Protein AF-A0A7C1YFN3-F1 (afdb_monomer_lite)

pLDDT: mean 90.95, std 8.42, range [59.41, 98.0]

Radius of gyration: 16.27 Å; chains: 1; bounding box: 37×17×38 Å

Sequence (50 aa):
PYEIRESLEHQVDLVIDGGHCGIDPTTVVDMTGDVPVILRHGVGAPDFIA

Foldseek 3Di:
DCPCCVPPVVPDPDDDCPDDDDPWDDWDWDPPDPQIDTPDDTPDDCVVSD

Secondary structure (DSSP, 8-state):
--HHHHHHTTTSS------S---SPPPEEE-SSSS-EEEE--SS--TTT-

Structure (mmCIF, N/CA/C/O backbone):
data_AF-A0A7C1YFN3-F1
#
_entry.id   AF-A0A7C1YFN3-F1
#
loop_
_atom_site.group_PDB
_atom_site.id
_atom_site.type_symbol
_atom_site.label_atom_id
_atom_site.label_alt_id
_atom_site.label_comp_id
_atom_site.label_asym_id
_atom_site.label_entity_id
_atom_site.label_seq_id
_atom_site.pdbx_PDB_ins_code
_atom_site.Cartn_x
_atom_site.Cartn_y
_atom_site.Cartn_z
_atom_site.occupancy
_atom_site.B_iso_or_equiv
_atom_site.auth_seq_id
_atom_site.auth_comp_id
_atom_site.auth_asym_id
_atom_site.auth_atom_id
_atom_site.pdbx_PDB_model_num
ATOM 1 N N . PRO A 1 1 ? -6.201 7.503 14.488 1.00 62.09 1 PRO A N 1
ATOM 2 C CA . PRO A 1 1 ? -5.921 6.044 14.542 1.00 62.09 1 PRO A CA 1
ATOM 3 C C . PRO A 1 1 ? -7.151 5.145 14.324 1.00 62.09 1 PRO A C 1
ATOM 5 O O . PRO A 1 1 ? -6.977 4.064 13.782 1.00 62.09 1 PRO A O 1
ATOM 8 N N . TYR A 1 2 ? -8.367 5.560 14.717 1.00 80.75 2 TYR A N 1
ATOM 9 C CA . TYR A 1 2 ? -9.564 4.701 14.642 1.00 80.75 2 TYR A CA 1
ATOM 10 C C . TYR A 1 2 ? -10.529 5.005 13.484 1.00 80.75 2 TYR A C 1
ATOM 12 O O . TYR A 1 2 ? -11.525 4.303 13.349 1.00 80.75 2 TYR A O 1
ATOM 20 N N . GLU A 1 3 ? -10.213 5.966 12.606 1.00 87.06 3 GLU A N 1
ATOM 21 C CA . GLU A 1 3 ? -11.069 6.343 11.463 1.00 87.06 3 GLU A CA 1
ATOM 22 C C . GLU A 1 3 ? -11.448 5.151 10.574 1.00 87.06 3 GLU A C 1
ATOM 24 O O . GLU A 1 3 ? -12.586 5.058 10.121 1.00 87.06 3 GLU A O 1
ATOM 29 N N . ILE A 1 4 ? -10.520 4.209 10.353 1.00 92.31 4 ILE A N 1
ATOM 30 C CA . ILE A 1 4 ? -10.782 2.997 9.563 1.00 92.31 4 ILE A CA 1
ATOM 31 C C . ILE A 1 4 ? -11.877 2.145 10.209 1.00 92.31 4 ILE A C 1
ATOM 33 O O . ILE A 1 4 ? -12.776 1.683 9.511 1.00 92.31 4 ILE A O 1
ATOM 37 N N . ARG A 1 5 ? -11.831 1.953 11.534 1.00 93.50 5 ARG A N 1
ATOM 38 C CA . ARG A 1 5 ? -12.860 1.194 12.253 1.00 93.50 5 ARG A CA 1
ATOM 39 C C . ARG A 1 5 ? -14.190 1.941 12.216 1.00 93.50 5 ARG A C 1
ATOM 41 O O . ARG A 1 5 ? -15.167 1.370 11.754 1.00 93.50 5 ARG A O 1
ATOM 48 N N . GLU A 1 6 ? -14.197 3.216 12.599 1.00 94.00 6 GLU A N 1
ATOM 49 C CA . GLU A 1 6 ? -15.408 4.051 12.606 1.00 94.00 6 GLU A CA 1
ATOM 50 C C . GLU A 1 6 ? -16.101 4.092 11.232 1.00 94.00 6 GLU A C 1
ATOM 52 O O . GLU A 1 6 ? -17.327 4.097 11.152 1.00 94.00 6 GLU A O 1
ATOM 57 N N . SER A 1 7 ? -15.327 4.070 10.144 1.00 94.50 7 SER A N 1
ATOM 58 C CA . SER A 1 7 ? -15.866 4.141 8.782 1.00 94.50 7 SER A CA 1
ATOM 59 C C . SER A 1 7 ? -16.319 2.787 8.228 1.00 94.50 7 SER A C 1
ATOM 61 O O . SER A 1 7 ? -17.277 2.733 7.452 1.00 94.50 7 SER A O 1
ATOM 63 N N . LEU A 1 8 ? -15.625 1.694 8.566 1.00 95.62 8 LEU A N 1
ATOM 64 C CA . LEU A 1 8 ? -15.752 0.414 7.855 1.00 95.62 8 LEU A CA 1
ATOM 65 C C . LEU A 1 8 ? -16.229 -0.761 8.716 1.00 95.62 8 LEU A C 1
ATOM 67 O O . LEU A 1 8 ? -16.510 -1.808 8.143 1.00 95.62 8 LEU A O 1
ATOM 71 N N . GLU A 1 9 ? -16.374 -0.633 10.039 1.00 95.06 9 GLU A N 1
ATOM 72 C CA . GLU A 1 9 ? -16.687 -1.772 10.930 1.00 95.06 9 GLU A CA 1
ATOM 73 C C . GLU A 1 9 ? -17.991 -2.520 10.603 1.00 95.06 9 GLU A C 1
ATOM 75 O O . GLU A 1 9 ? -18.124 -3.689 10.943 1.00 95.06 9 GLU A O 1
ATOM 80 N N . HIS A 1 10 ? -18.931 -1.875 9.907 1.00 96.56 10 HIS A N 1
ATOM 81 C CA . HIS A 1 10 ? -20.185 -2.488 9.453 1.00 96.56 10 HIS A CA 1
ATOM 82 C C . HIS A 1 10 ? -20.147 -2.962 7.987 1.00 96.56 10 HIS A C 1
ATOM 84 O O . HIS A 1 10 ? -21.140 -3.485 7.485 1.00 96.56 10 HIS A O 1
ATOM 90 N N . GLN A 1 11 ? -19.036 -2.732 7.283 1.00 98.00 11 GLN A N 1
ATOM 91 C CA . GLN A 1 11 ? -18.860 -3.013 5.852 1.00 98.00 11 GLN A CA 1
ATOM 92 C C . GLN A 1 11 ? -17.877 -4.160 5.584 1.00 98.00 11 GLN A C 1
ATOM 94 O O . GLN A 1 11 ? -17.812 -4.655 4.461 1.00 98.00 11 GLN A O 1
ATOM 99 N N . VAL A 1 12 ? -17.098 -4.564 6.591 1.00 96.94 12 VAL A N 1
ATOM 100 C CA . VAL A 1 12 ? -16.098 -5.631 6.490 1.00 96.94 12 VAL A CA 1
ATOM 101 C C . VAL A 1 12 ? -16.245 -6.611 7.646 1.00 96.94 12 VAL A C 1
ATOM 103 O O . VAL A 1 12 ? -16.699 -6.244 8.726 1.00 96.94 12 VAL A O 1
ATOM 106 N N . ASP A 1 13 ? -15.808 -7.852 7.441 1.00 97.81 13 ASP A N 1
ATOM 107 C CA . ASP A 1 13 ? -15.921 -8.901 8.461 1.00 97.81 13 ASP A CA 1
ATOM 108 C C . ASP A 1 13 ? -14.949 -8.708 9.641 1.00 97.81 13 ASP A C 1
ATOM 110 O O . ASP A 1 13 ? -15.186 -9.214 10.738 1.00 97.81 13 ASP A O 1
ATOM 114 N N . LEU A 1 14 ? -13.826 -8.009 9.422 1.00 96.12 14 LEU A N 1
ATOM 115 C CA . LEU A 1 14 ? -12.771 -7.827 10.420 1.00 96.12 14 LEU A CA 1
ATOM 116 C C . LEU A 1 14 ? -11.932 -6.568 10.157 1.00 96.12 14 LEU A C 1
ATOM 118 O O . LEU A 1 14 ? -11.576 -6.266 9.021 1.00 96.12 14 LEU A O 1
ATOM 122 N N . VAL A 1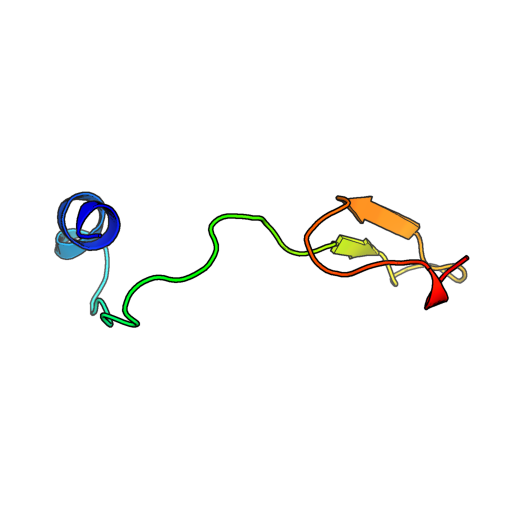 15 ? -11.521 -5.899 11.238 1.00 93.50 15 VAL A N 1
ATOM 123 C CA . VAL A 1 15 ? -10.522 -4.820 11.231 1.00 93.50 15 VAL A CA 1
ATOM 124 C C . VAL A 1 15 ? -9.353 -5.205 12.138 1.00 93.50 15 VAL A C 1
ATO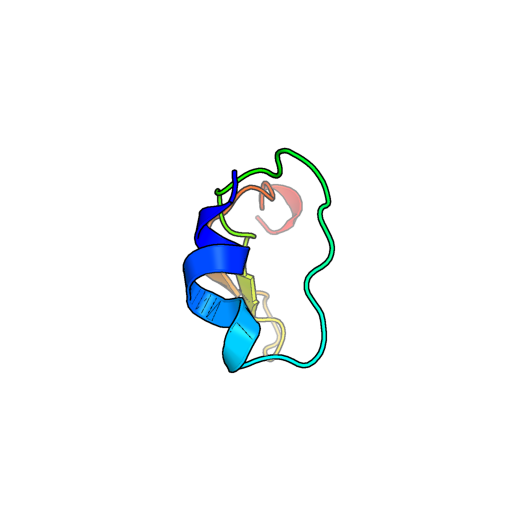M 126 O O . VAL A 1 15 ? -9.551 -5.474 13.324 1.00 93.50 15 VAL A O 1
ATOM 129 N N . ILE A 1 16 ? -8.133 -5.195 11.597 1.00 93.31 16 ILE A N 1
ATOM 130 C CA . ILE A 1 16 ? -6.894 -5.464 12.342 1.00 93.31 16 ILE A CA 1
ATOM 131 C C . ILE A 1 16 ? -6.219 -4.134 12.686 1.00 93.31 16 ILE A C 1
ATOM 133 O O . ILE A 1 16 ? -5.927 -3.338 11.797 1.00 93.31 16 ILE A O 1
ATOM 137 N N . ASP A 1 17 ? -5.956 -3.902 13.972 1.00 92.12 17 ASP A N 1
ATOM 138 C CA . ASP A 1 17 ? -5.211 -2.729 14.438 1.00 92.12 17 ASP A CA 1
ATOM 139 C C . ASP A 1 17 ? -3.700 -2.992 14.341 1.00 92.12 17 ASP A C 1
ATOM 141 O O . ASP A 1 17 ? -3.123 -3.716 15.153 1.00 92.12 17 ASP A O 1
ATOM 145 N N . GLY A 1 18 ? -3.076 -2.434 13.302 1.00 91.31 18 GLY A N 1
ATOM 146 C CA . GLY A 1 18 ? -1.633 -2.505 13.060 1.00 91.31 18 GLY A CA 1
ATOM 147 C C . GLY A 1 18 ? -0.830 -1.365 13.695 1.00 91.31 18 GLY A C 1
ATOM 148 O O . GLY A 1 18 ? 0.353 -1.216 13.389 1.00 91.31 18 GLY A O 1
ATOM 149 N N . GLY A 1 19 ? -1.446 -0.534 14.543 1.00 90.31 19 GLY A N 1
ATOM 150 C CA . GLY A 1 19 ? -0.838 0.700 15.035 1.00 90.31 19 GLY A CA 1
ATOM 151 C C . GLY A 1 19 ? -0.741 1.788 13.957 1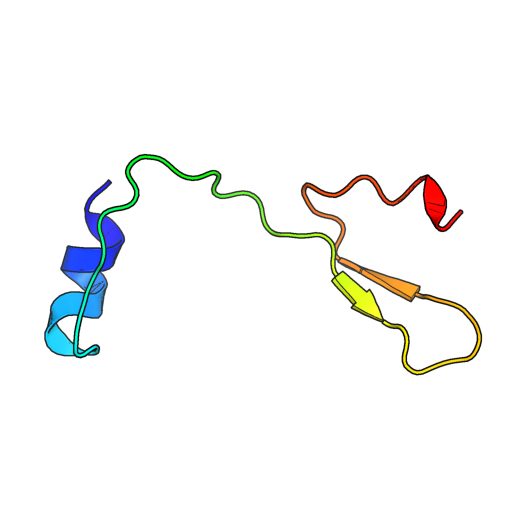.00 90.31 19 GLY A C 1
ATOM 152 O O . GLY A 1 19 ? -1.532 1.840 13.017 1.00 90.31 19 GLY A O 1
ATOM 153 N N . HIS A 1 20 ? 0.220 2.705 14.106 1.00 86.50 20 HIS A N 1
ATOM 154 C CA . HIS A 1 20 ? 0.420 3.792 13.143 1.00 86.50 20 HIS A CA 1
ATOM 155 C C . HIS A 1 20 ? 1.228 3.311 11.934 1.00 86.50 20 HIS A C 1
ATOM 157 O O . HIS A 1 20 ? 2.434 3.086 12.031 1.00 86.50 20 HIS A O 1
ATOM 163 N N . CYS A 1 21 ? 0.562 3.208 10.787 1.00 84.06 21 CYS A N 1
ATOM 164 C CA . CYS A 1 21 ? 1.197 2.993 9.491 1.00 84.06 21 CYS A CA 1
ATOM 165 C C . CYS A 1 21 ? 1.394 4.326 8.750 1.00 84.06 21 CYS A C 1
ATOM 167 O O . CYS A 1 21 ? 0.703 5.308 9.025 1.00 84.06 21 CYS A O 1
ATOM 169 N N . GLY A 1 22 ? 2.331 4.360 7.799 1.00 85.12 22 GLY A N 1
ATOM 170 C CA . GLY A 1 22 ? 2.467 5.493 6.881 1.00 85.12 22 GLY A CA 1
ATOM 171 C C . GLY A 1 22 ? 1.209 5.668 6.023 1.00 85.12 22 GLY A C 1
ATOM 172 O O . GLY A 1 22 ? 0.561 4.684 5.670 1.00 85.12 22 GLY A O 1
ATOM 173 N N . ILE A 1 23 ? 0.871 6.918 5.700 1.00 87.94 23 ILE A N 1
ATOM 174 C CA . ILE A 1 23 ? -0.274 7.264 4.836 1.00 87.94 23 ILE A CA 1
ATOM 175 C C . ILE A 1 23 ? 0.134 7.480 3.375 1.00 87.94 23 ILE A C 1
ATOM 177 O O . ILE A 1 23 ? -0.723 7.544 2.495 1.00 87.94 23 ILE A O 1
ATOM 181 N N . ASP A 1 24 ? 1.439 7.596 3.117 1.00 94.19 24 ASP A N 1
ATOM 182 C CA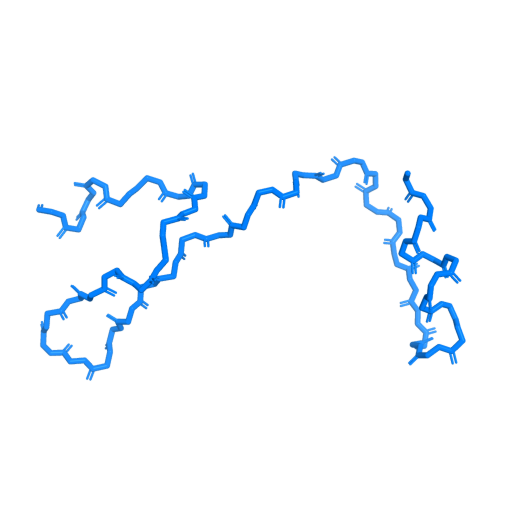 . ASP A 1 24 ? 1.962 7.830 1.781 1.00 94.19 24 ASP A CA 1
ATOM 183 C C . ASP A 1 24 ? 1.789 6.581 0.904 1.00 94.19 24 ASP A C 1
ATOM 185 O O . ASP A 1 24 ? 2.132 5.466 1.317 1.00 94.19 24 ASP A O 1
ATOM 189 N N . PRO A 1 25 ? 1.258 6.735 -0.321 1.00 94.69 25 PRO A N 1
ATOM 190 C CA . PRO A 1 25 ? 0.995 5.607 -1.193 1.00 94.69 25 PRO A CA 1
ATOM 191 C C . PRO A 1 25 ? 2.289 4.994 -1.728 1.00 94.69 25 PRO A C 1
ATOM 193 O O . PRO A 1 25 ? 3.341 5.627 -1.821 1.00 94.69 25 PRO A O 1
ATOM 196 N N . THR A 1 26 ? 2.186 3.751 -2.184 1.00 95.69 26 THR A N 1
ATOM 197 C CA . THR A 1 26 ? 3.269 3.072 -2.896 1.00 95.69 26 THR A CA 1
ATOM 198 C C . THR A 1 26 ? 3.483 3.642 -4.299 1.00 95.69 26 THR A C 1
ATOM 200 O O . THR A 1 26 ? 2.554 4.156 -4.943 1.00 95.69 26 THR A O 1
ATOM 203 N N . THR A 1 27 ? 4.713 3.489 -4.790 1.00 95.94 27 THR A N 1
ATOM 204 C CA . THR A 1 27 ? 5.060 3.691 -6.200 1.00 95.94 27 THR A CA 1
ATOM 205 C C . THR A 1 27 ? 4.404 2.601 -7.043 1.00 95.94 27 THR A C 1
ATOM 207 O O . THR A 1 27 ? 4.441 1.427 -6.675 1.00 95.94 27 THR A O 1
ATOM 210 N N . VAL A 1 28 ? 3.788 2.986 -8.160 1.00 96.38 28 VAL A N 1
ATOM 211 C CA . VAL A 1 28 ? 3.125 2.065 -9.094 1.00 96.38 28 VAL A CA 1
ATOM 212 C C . VAL A 1 28 ? 3.917 2.044 -10.391 1.00 96.38 28 VAL A C 1
ATOM 214 O O . VAL A 1 28 ? 4.110 3.090 -11.012 1.00 96.38 28 VAL A O 1
ATOM 217 N N . VAL A 1 29 ? 4.346 0.850 -10.791 1.00 95.81 29 VAL A N 1
ATOM 218 C CA . VAL A 1 29 ? 5.110 0.605 -12.016 1.00 95.81 29 VAL A CA 1
ATOM 219 C C . VAL A 1 29 ? 4.300 -0.328 -12.908 1.00 95.81 29 VAL A C 1
ATOM 221 O O . VAL A 1 29 ? 3.944 -1.431 -12.494 1.00 95.81 29 VAL A O 1
ATOM 224 N N . ASP A 1 30 ? 4.004 0.124 -14.119 1.00 96.25 30 ASP A N 1
ATOM 225 C CA . ASP A 1 30 ? 3.475 -0.705 -15.192 1.00 96.25 30 ASP A CA 1
ATOM 226 C C . ASP A 1 30 ? 4.615 -1.524 -15.799 1.00 96.25 30 ASP A C 1
ATOM 228 O O . ASP A 1 30 ? 5.618 -0.975 -16.257 1.00 96.25 30 ASP A O 1
ATOM 232 N N . MET A 1 31 ? 4.459 -2.845 -15.773 1.00 96.06 31 MET A N 1
ATOM 233 C CA . MET A 1 31 ? 5.406 -3.817 -16.324 1.00 96.06 31 MET A CA 1
ATOM 234 C C . MET A 1 31 ? 4.768 -4.662 -17.437 1.00 96.06 31 MET A C 1
ATOM 236 O O . MET A 1 31 ? 5.218 -5.771 -17.708 1.00 96.06 31 MET A O 1
ATOM 240 N N . THR A 1 32 ? 3.676 -4.190 -18.045 1.00 97.19 32 THR A N 1
ATOM 241 C CA . THR A 1 32 ? 2.972 -4.929 -19.107 1.00 97.19 32 THR A CA 1
ATOM 242 C C . THR A 1 32 ? 3.624 -4.797 -20.487 1.00 97.19 32 THR A C 1
ATOM 244 O O . THR A 1 32 ? 3.358 -5.626 -21.355 1.00 97.19 32 THR A O 1
ATOM 247 N N . GLY A 1 33 ? 4.475 -3.785 -20.691 1.00 95.38 33 GLY A N 1
ATOM 248 C CA . GLY A 1 33 ? 5.257 -3.574 -21.913 1.00 95.38 33 GLY A CA 1
ATOM 249 C C . GLY A 1 33 ? 6.736 -3.942 -21.766 1.00 95.38 33 GLY A C 1
ATOM 250 O O . GLY A 1 33 ? 7.192 -4.344 -20.699 1.00 95.38 33 GLY A O 1
ATOM 251 N N . ASP A 1 34 ? 7.498 -3.750 -22.845 1.00 95.12 34 ASP A N 1
ATOM 252 C CA . ASP A 1 34 ? 8.933 -4.081 -22.891 1.00 95.12 34 ASP A CA 1
ATOM 253 C C . ASP A 1 34 ? 9.797 -3.186 -21.987 1.00 95.12 34 ASP A C 1
ATOM 255 O O . ASP A 1 34 ? 10.884 -3.581 -21.565 1.00 9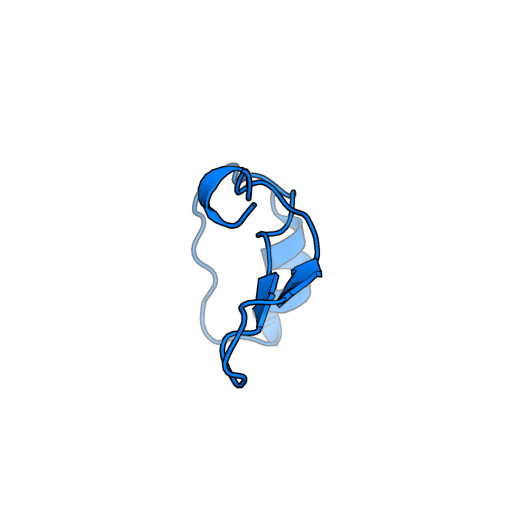5.12 34 ASP A O 1
ATOM 259 N N . VAL A 1 35 ? 9.323 -1.971 -21.697 1.00 93.44 35 VAL A N 1
ATOM 260 C CA . VAL A 1 35 ? 10.001 -0.994 -20.839 1.00 93.44 35 VAL A CA 1
ATOM 261 C C . VAL A 1 35 ? 9.084 -0.652 -19.664 1.00 93.44 35 VAL A C 1
ATOM 263 O O . VAL A 1 35 ? 7.939 -0.264 -19.905 1.00 93.44 35 VAL A O 1
ATOM 266 N N . PRO A 1 36 ? 9.555 -0.761 -18.406 1.00 93.81 36 PRO A N 1
ATOM 267 C CA . PRO A 1 36 ? 8.765 -0.374 -17.245 1.00 93.81 36 PRO A CA 1
ATOM 268 C C . PRO A 1 36 ? 8.390 1.112 -17.270 1.00 93.81 36 PRO A C 1
ATOM 270 O O . PRO A 1 36 ? 9.234 1.969 -17.537 1.00 93.81 36 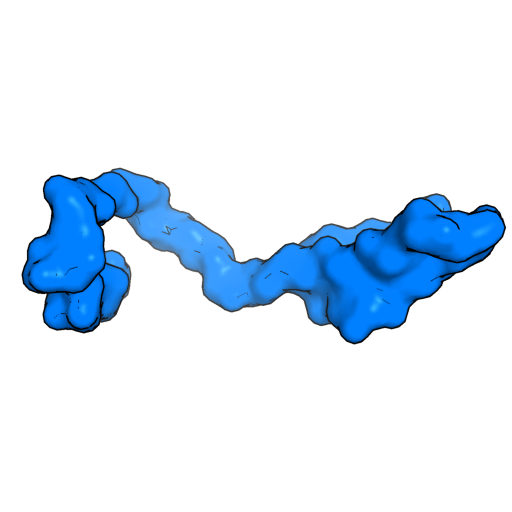PRO A O 1
ATOM 273 N N . VAL A 1 37 ? 7.138 1.428 -16.937 1.00 94.88 37 VAL A N 1
ATOM 274 C CA . VAL A 1 37 ? 6.632 2.809 -16.891 1.00 94.88 37 VAL A CA 1
ATOM 275 C C . VAL A 1 37 ? 6.142 3.137 -15.488 1.00 94.88 37 VAL A C 1
ATOM 277 O O . VAL A 1 37 ? 5.323 2.424 -14.914 1.00 94.88 37 VAL A O 1
ATOM 280 N N . ILE A 1 38 ? 6.606 4.247 -14.918 1.00 95.31 38 ILE A N 1
ATOM 281 C CA . ILE A 1 38 ? 6.117 4.714 -13.617 1.00 95.31 38 ILE A CA 1
ATOM 282 C C . ILE A 1 38 ? 4.761 5.394 -13.824 1.00 95.31 38 ILE A C 1
ATOM 284 O O . ILE A 1 38 ? 4.676 6.438 -14.466 1.00 95.31 38 ILE A O 1
ATOM 288 N N . LEU A 1 39 ? 3.700 4.822 -13.251 1.00 96.12 39 LEU A N 1
ATOM 289 C CA . LEU A 1 39 ? 2.350 5.397 -13.286 1.00 96.12 39 LEU A CA 1
ATOM 290 C C . LEU A 1 39 ? 2.086 6.333 -12.102 1.00 96.12 39 LEU A C 1
ATOM 292 O O . LEU A 1 39 ? 1.297 7.271 -12.208 1.00 96.12 39 LEU A O 1
ATOM 296 N N . ARG A 1 40 ? 2.724 6.069 -10.956 1.00 95.69 40 ARG A N 1
ATOM 297 C CA . ARG A 1 40 ? 2.620 6.902 -9.751 1.00 95.69 40 ARG A CA 1
ATOM 298 C C . ARG A 1 40 ? 3.916 6.863 -8.959 1.00 95.69 40 ARG A C 1
ATOM 300 O O . ARG A 1 40 ? 4.383 5.781 -8.620 1.00 95.69 40 ARG A O 1
ATOM 307 N N . HIS A 1 41 ? 4.421 8.033 -8.584 1.00 94.69 41 HIS A N 1
ATOM 308 C CA . HIS A 1 41 ? 5.494 8.162 -7.600 1.00 94.69 41 HIS A CA 1
ATOM 309 C C . HIS A 1 41 ? 4.922 8.072 -6.181 1.00 94.69 41 HIS A C 1
ATOM 311 O O . HIS A 1 41 ? 3.952 8.757 -5.855 1.00 94.69 41 HIS A O 1
ATOM 317 N N . GLY A 1 42 ? 5.516 7.218 -5.355 1.00 94.56 42 GLY A N 1
ATOM 318 C CA . GLY A 1 42 ? 5.179 7.042 -3.947 1.00 94.56 42 GLY A CA 1
ATOM 319 C C . GLY A 1 42 ? 6.437 6.822 -3.110 1.00 94.56 42 GLY A C 1
ATOM 320 O O . GLY A 1 42 ? 7.523 7.253 -3.493 1.00 94.56 42 GLY A O 1
ATOM 321 N N . VAL A 1 43 ? 6.310 6.128 -1.978 1.00 95.12 43 VAL A N 1
ATOM 322 C CA . VAL A 1 43 ? 7.423 5.968 -1.013 1.00 95.12 43 VAL A CA 1
ATOM 323 C C . VAL A 1 43 ? 8.601 5.140 -1.552 1.00 95.12 43 VAL A C 1
ATOM 325 O O . VAL A 1 43 ? 9.709 5.217 -1.028 1.00 95.12 43 VAL A O 1
ATOM 328 N N . GLY A 1 44 ? 8.381 4.324 -2.586 1.00 93.81 44 GLY A N 1
ATOM 329 C CA . GLY A 1 44 ? 9.442 3.534 -3.207 1.00 93.81 44 GLY A CA 1
ATOM 330 C C . GLY A 1 44 ? 10.245 4.380 -4.191 1.00 93.81 44 GLY A C 1
ATOM 331 O O . GLY A 1 44 ? 9.709 4.755 -5.234 1.00 93.81 44 GLY A O 1
ATOM 332 N N . ALA A 1 45 ? 11.517 4.650 -3.886 1.00 90.88 45 ALA A N 1
ATOM 333 C CA . ALA A 1 45 ? 12.414 5.368 -4.789 1.00 90.88 45 ALA A CA 1
ATOM 334 C C . ALA A 1 45 ? 12.603 4.575 -6.101 1.00 90.88 45 ALA A C 1
ATOM 336 O O . ALA A 1 45 ? 13.058 3.431 -6.045 1.00 90.88 45 ALA A O 1
ATOM 337 N N . PRO A 1 46 ? 12.251 5.136 -7.272 1.00 84.75 46 PRO A N 1
ATOM 338 C CA . PRO A 1 46 ? 12.314 4.425 -8.544 1.00 84.75 46 PRO A CA 1
ATOM 339 C C . PRO A 1 46 ? 13.680 4.539 -9.233 1.00 84.75 46 PRO A C 1
ATOM 341 O O . PRO A 1 46 ? 13.798 4.140 -10.384 1.00 84.75 46 PRO A O 1
ATOM 344 N N . ASP A 1 47 ? 14.705 5.066 -8.559 1.00 83.75 47 ASP A N 1
ATOM 345 C CA . ASP A 1 47 ? 16.037 5.339 -9.122 1.00 83.75 47 ASP A CA 1
ATOM 346 C C . ASP A 1 47 ? 16.714 4.101 -9.742 1.00 83.75 47 ASP A C 1
ATOM 348 O O . ASP A 1 47 ? 17.628 4.236 -10.544 1.00 83.75 47 ASP A O 1
ATOM 352 N N . PHE A 1 48 ? 16.256 2.891 -9.406 1.00 72.00 48 PHE A N 1
ATOM 353 C CA . PHE A 1 48 ? 16.718 1.632 -10.002 1.00 72.00 48 PHE A CA 1
ATOM 354 C C . PHE A 1 48 ? 16.068 1.290 -11.359 1.00 72.00 48 PHE A C 1
ATOM 356 O O . PHE A 1 48 ? 16.461 0.309 -11.986 1.00 72.00 48 PHE A O 1
ATOM 363 N N . ILE A 1 49 ? 15.045 2.041 -11.776 1.00 72.12 49 ILE A N 1
ATOM 364 C CA . ILE A 1 49 ? 14.299 1.877 -13.039 1.00 72.12 49 ILE A CA 1
ATOM 365 C C . ILE A 1 49 ? 14.800 2.872 -14.107 1.00 72.12 49 ILE A C 1
ATOM 367 O O . ILE A 1 49 ? 14.499 2.698 -15.286 1.00 72.12 49 ILE A O 1
ATOM 371 N N . ALA A 1 50 ? 15.548 3.905 -13.696 1.00 59.41 50 ALA A N 1
ATOM 372 C CA . ALA A 1 50 ? 16.072 4.969 -14.555 1.00 59.41 50 ALA A CA 1
ATOM 373 C C . ALA A 1 50 ? 17.373 4.590 -15.280 1.00 59.41 50 ALA A C 1
ATOM 375 O O . ALA A 1 50 ? 18.200 3.854 -14.694 1.00 59.41 50 ALA A O 1
#